Protein AF-A0A4R4QMP7-F1 (afdb_monomer)

Mean predicted aligned error: 6.44 Å

Secondary structure (DSSP, 8-state):
---TTSBP-SGGG--GGG--STT----S-THHHHHHHHHHHTT-SB---SS-SSSSS-TTSSTTSTTHHHHHHHHTT-EEEGGG----TTPEEEES-TT-SS-EEEEEEEEEE-TTS-EEEEEEEETTSSSB-EEEEEEEGGG-EETTEEEEEEE--B--

Structure (mmCIF, N/CA/C/O backbone):
data_AF-A0A4R4QMP7-F1
#
_entry.id   AF-A0A4R4QMP7-F1
#
loop_
_atom_site.group_PDB
_atom_site.id
_atom_site.type_symbol
_atom_site.label_atom_id
_atom_site.label_alt_id
_atom_site.label_comp_id
_atom_site.label_asym_id
_atom_site.label_entity_id
_atom_site.label_seq_id
_atom_site.pdbx_PDB_ins_code
_atom_site.Cartn_x
_atom_site.Cartn_y
_atom_site.Cartn_z
_atom_site.occupancy
_atom_site.B_iso_or_equiv
_atom_site.auth_seq_id
_atom_site.auth_comp_id
_atom_site.auth_asym_id
_atom_site.auth_atom_id
_atom_site.pdbx_PDB_model_num
ATOM 1 N N . MET A 1 1 ? 2.162 -23.577 0.895 1.00 32.69 1 MET A N 1
ATOM 2 C CA . MET A 1 1 ? 2.317 -22.615 2.014 1.00 32.69 1 MET A CA 1
ATOM 3 C C . MET A 1 1 ? 3.780 -22.173 2.084 1.00 32.69 1 MET A C 1
ATOM 5 O O . MET A 1 1 ? 4.631 -23.046 2.003 1.00 32.69 1 MET A O 1
ATOM 9 N N . GLY A 1 2 ? 4.091 -20.867 2.191 1.00 44.50 2 GLY A N 1
ATOM 10 C CA . GLY A 1 2 ? 5.441 -20.413 2.597 1.00 44.50 2 GLY A CA 1
ATOM 11 C C . GLY A 1 2 ? 6.169 -19.319 1.789 1.00 44.50 2 GLY A C 1
ATOM 12 O O . GLY A 1 2 ? 7.395 -19.363 1.757 1.00 44.50 2 GLY A O 1
ATOM 13 N N . GLN A 1 3 ? 5.482 -18.361 1.146 1.00 56.53 3 GLN A N 1
ATOM 14 C CA . GLN A 1 3 ? 6.145 -17.204 0.493 1.00 56.53 3 GLN A CA 1
ATOM 15 C C . GLN A 1 3 ? 6.438 -16.029 1.449 1.00 56.53 3 GLN A C 1
ATOM 17 O O . GLN A 1 3 ? 7.362 -15.258 1.219 1.00 56.53 3 GLN A O 1
ATOM 22 N N . VAL A 1 4 ? 5.692 -15.892 2.549 1.00 58.66 4 VAL A N 1
ATOM 23 C CA . VAL A 1 4 ? 5.915 -14.814 3.526 1.00 58.66 4 VAL A CA 1
ATOM 24 C C . VAL A 1 4 ? 7.123 -15.148 4.403 1.00 58.66 4 VAL A C 1
ATOM 26 O O . VAL A 1 4 ? 7.196 -16.236 4.968 1.00 58.66 4 VAL A O 1
ATOM 29 N N . GLY A 1 5 ? 8.051 -14.202 4.546 1.00 55.94 5 GLY A N 1
ATOM 30 C CA . GLY A 1 5 ? 9.197 -14.303 5.453 1.00 55.94 5 GLY A CA 1
ATOM 31 C C . GLY A 1 5 ? 10.476 -14.887 4.846 1.00 55.94 5 GLY A C 1
ATOM 32 O O . GLY A 1 5 ? 11.536 -14.718 5.449 1.00 55.94 5 GLY A O 1
ATOM 33 N N . LYS A 1 6 ? 10.418 -15.506 3.659 1.00 69.19 6 LYS A N 1
ATOM 34 C CA . LYS A 1 6 ? 11.612 -15.963 2.930 1.00 69.19 6 LYS A CA 1
ATOM 35 C C . LYS A 1 6 ? 12.214 -14.812 2.128 1.00 69.19 6 LYS A C 1
ATOM 37 O O . LYS A 1 6 ? 11.481 -14.013 1.553 1.00 69.19 6 LYS A O 1
ATOM 42 N N . ARG A 1 7 ? 13.546 -14.728 2.100 1.00 62.72 7 ARG A N 1
ATOM 43 C CA . ARG A 1 7 ? 14.257 -13.775 1.240 1.00 62.72 7 ARG A CA 1
ATOM 44 C C . ARG A 1 7 ? 13.966 -14.108 -0.220 1.00 62.72 7 ARG A C 1
ATOM 46 O O . ARG A 1 7 ? 14.038 -15.273 -0.609 1.00 62.72 7 ARG A O 1
ATOM 53 N N . GLU A 1 8 ? 13.638 -13.092 -1.004 1.00 68.25 8 GLU A N 1
ATOM 54 C CA . GLU A 1 8 ? 13.390 -13.266 -2.430 1.00 68.25 8 GLU A CA 1
ATOM 55 C C . GLU A 1 8 ? 14.724 -13.349 -3.190 1.00 68.25 8 GLU A C 1
ATOM 57 O O . GLU A 1 8 ? 15.697 -12.674 -2.850 1.00 68.25 8 GLU A O 1
ATOM 62 N N . THR A 1 9 ? 14.786 -14.208 -4.210 1.00 57.16 9 THR A N 1
ATOM 63 C CA . THR A 1 9 ? 16.002 -14.473 -5.000 1.00 57.16 9 THR A CA 1
ATOM 64 C C . THR A 1 9 ? 15.846 -13.941 -6.433 1.00 57.16 9 THR A C 1
ATOM 66 O O . THR A 1 9 ? 14.762 -14.010 -7.012 1.00 57.16 9 THR A O 1
ATOM 69 N N . GLY A 1 10 ? 16.913 -13.363 -7.003 1.00 56.72 10 GLY A N 1
ATOM 70 C CA . GLY A 1 10 ? 16.917 -12.726 -8.332 1.00 56.72 10 GLY A CA 1
ATOM 71 C C . GLY A 1 10 ? 17.869 -11.524 -8.418 1.00 56.72 10 GLY A C 1
ATOM 72 O O . GLY A 1 10 ? 18.475 -11.141 -7.417 1.00 56.72 10 GLY A O 1
ATOM 73 N N . VAL A 1 11 ? 17.994 -10.900 -9.598 1.00 53.75 11 VAL A N 1
ATOM 74 C CA . VAL A 1 11 ? 18.762 -9.645 -9.757 1.00 53.75 11 VAL A CA 1
ATOM 75 C C . VAL A 1 11 ? 18.144 -8.573 -8.850 1.00 53.75 11 VAL A C 1
ATOM 77 O O . VAL A 1 11 ? 16.950 -8.295 -8.954 1.00 53.75 11 VAL A O 1
ATOM 80 N N . ASN A 1 12 ? 18.943 -7.998 -7.944 1.00 56.00 12 ASN A N 1
ATOM 81 C CA . ASN A 1 12 ? 18.513 -7.074 -6.879 1.00 56.00 12 ASN A CA 1
ATOM 82 C C . ASN A 1 12 ? 17.441 -7.639 -5.918 1.00 56.00 12 ASN A C 1
ATOM 84 O O . ASN A 1 12 ? 16.573 -6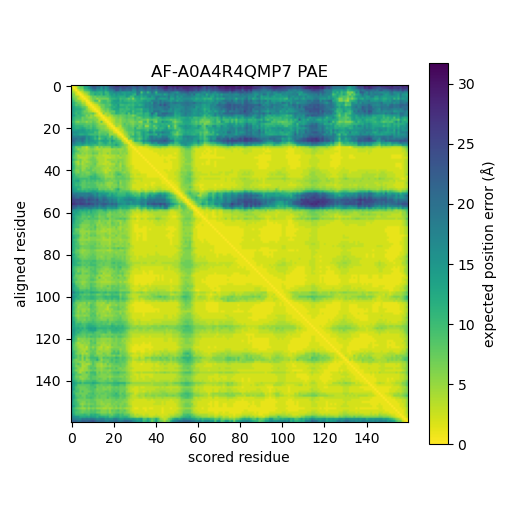.896 -5.467 1.00 56.00 12 ASN A O 1
ATOM 88 N N . ASN A 1 13 ? 17.480 -8.945 -5.612 1.00 58.72 13 ASN A N 1
ATOM 89 C CA . ASN A 1 13 ? 16.502 -9.639 -4.751 1.00 58.72 13 ASN A CA 1
ATOM 90 C C . ASN A 1 13 ? 15.041 -9.507 -5.241 1.00 58.72 13 ASN A C 1
ATOM 92 O O . ASN A 1 13 ? 14.102 -9.537 -4.446 1.00 58.72 13 ASN A O 1
ATOM 96 N N . TYR A 1 14 ? 14.838 -9.324 -6.549 1.00 62.56 14 TYR A N 1
ATOM 97 C CA . TYR A 1 14 ? 13.516 -9.156 -7.140 1.00 62.56 14 TYR A CA 1
ATOM 98 C C . TYR A 1 14 ? 12.983 -10.480 -7.711 1.00 62.56 14 TYR A C 1
ATOM 100 O O . TYR A 1 14 ? 13.570 -11.009 -8.661 1.00 62.56 14 TYR A O 1
ATOM 108 N N . PRO A 1 15 ? 11.869 -11.024 -7.191 1.00 65.88 15 PRO A N 1
ATOM 109 C CA . PRO A 1 15 ? 11.379 -12.322 -7.635 1.00 65.88 15 PRO A CA 1
ATOM 110 C C . PRO A 1 15 ? 10.599 -12.215 -8.950 1.00 65.88 15 PRO A C 1
ATOM 112 O O . PRO A 1 15 ? 9.702 -11.381 -9.115 1.00 65.88 15 PRO A O 1
ATOM 115 N N . LYS A 1 16 ? 10.903 -13.127 -9.884 1.00 67.25 16 LYS A N 1
ATOM 116 C CA . LYS A 1 16 ? 10.255 -13.210 -11.208 1.00 67.25 16 LYS A CA 1
ATOM 117 C C . LYS A 1 16 ? 8.730 -13.340 -11.123 1.00 67.25 16 LYS A C 1
ATOM 119 O O . LYS A 1 16 ? 8.035 -12.843 -11.998 1.00 67.25 16 LYS A O 1
ATOM 124 N N . THR A 1 17 ? 8.198 -13.938 -10.058 1.00 69.94 17 THR A N 1
ATOM 125 C CA . THR A 1 17 ? 6.752 -14.128 -9.845 1.00 69.94 17 THR A CA 1
ATOM 126 C C . THR A 1 17 ? 5.961 -12.815 -9.848 1.00 69.94 17 THR A C 1
ATOM 128 O O . THR A 1 17 ? 4.809 -12.798 -10.273 1.00 69.94 17 THR A O 1
ATOM 131 N N . TYR A 1 18 ? 6.565 -11.699 -9.419 1.00 67.06 18 TYR A N 1
ATOM 132 C CA . TYR A 1 18 ? 5.899 -1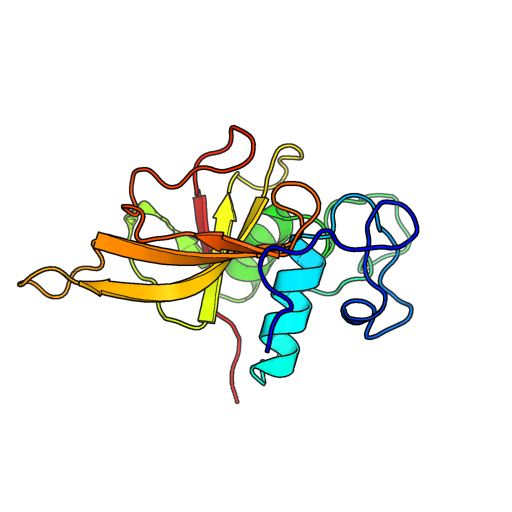0.390 -9.444 1.00 67.06 18 TYR A CA 1
ATOM 133 C C . TYR A 1 18 ? 6.076 -9.656 -10.790 1.00 67.06 18 TYR A C 1
ATOM 135 O O . TYR A 1 18 ? 5.440 -8.623 -10.997 1.00 67.06 18 TYR A O 1
ATOM 143 N N . GLN A 1 19 ? 6.884 -10.185 -11.723 1.00 67.75 19 GLN A N 1
ATOM 144 C CA . GLN A 1 19 ? 7.059 -9.694 -13.102 1.00 67.75 19 GLN A CA 1
ATOM 145 C C . GLN A 1 19 ? 6.026 -10.297 -14.057 1.00 67.75 19 GLN A C 1
ATOM 147 O O . GLN A 1 19 ? 6.361 -10.914 -15.066 1.00 67.75 19 GLN A O 1
ATOM 152 N N . TYR A 1 20 ? 4.742 -10.115 -13.772 1.00 66.06 20 TYR A N 1
ATOM 153 C CA . TYR A 1 20 ? 3.691 -10.686 -14.619 1.00 66.06 20 TYR A CA 1
ATOM 154 C C . TYR A 1 20 ? 3.605 -10.024 -16.018 1.00 66.06 20 TYR A C 1
ATOM 156 O O . TYR A 1 20 ? 2.812 -10.453 -16.851 1.00 66.06 20 TYR A O 1
ATOM 164 N N . ASN A 1 21 ? 4.404 -8.979 -16.302 1.00 64.25 21 ASN A N 1
ATOM 165 C CA . ASN A 1 21 ? 4.591 -8.426 -17.646 1.00 64.25 21 ASN A CA 1
ATOM 166 C C . ASN A 1 21 ? 5.990 -7.798 -17.852 1.00 64.25 21 ASN A C 1
ATOM 168 O O . ASN A 1 21 ? 6.695 -7.462 -16.900 1.00 64.25 21 ASN A O 1
ATOM 172 N N . ARG A 1 22 ? 6.358 -7.569 -19.123 1.00 63.09 22 ARG A N 1
ATOM 173 C CA . ARG A 1 22 ? 7.659 -7.003 -19.547 1.00 63.09 22 ARG A CA 1
ATOM 174 C C . ARG A 1 22 ? 7.839 -5.504 -19.260 1.00 63.09 22 ARG A C 1
ATOM 176 O O . ARG A 1 22 ? 8.882 -4.948 -19.581 1.00 63.09 22 ARG A O 1
ATOM 183 N N . THR A 1 23 ? 6.833 -4.823 -18.711 1.00 63.16 23 THR A N 1
ATOM 184 C CA . THR A 1 23 ? 6.887 -3.369 -18.459 1.00 63.16 23 THR A CA 1
ATOM 185 C C . THR A 1 23 ? 7.460 -3.008 -17.092 1.00 63.16 23 THR A C 1
ATOM 187 O O . THR A 1 23 ? 7.624 -1.832 -16.783 1.00 63.16 23 THR A O 1
ATOM 190 N N . ILE A 1 24 ? 7.783 -4.018 -16.287 1.00 61.25 24 ILE A N 1
ATOM 191 C CA . ILE A 1 24 ? 8.358 -3.868 -14.960 1.00 61.25 24 ILE A CA 1
ATOM 192 C C . ILE A 1 24 ? 9.885 -3.798 -15.080 1.00 61.25 24 ILE A C 1
ATOM 194 O O . ILE A 1 24 ? 10.547 -4.814 -15.266 1.00 61.25 24 ILE A O 1
ATOM 198 N N . VAL A 1 25 ? 10.440 -2.586 -14.984 1.00 56.97 25 VAL A N 1
ATOM 199 C CA . VAL A 1 25 ? 11.850 -2.299 -15.331 1.00 56.97 25 VAL A CA 1
ATOM 200 C C . VAL A 1 25 ? 12.753 -1.960 -14.137 1.00 56.97 25 VAL A C 1
ATOM 202 O O . VAL A 1 25 ? 13.962 -1.823 -14.308 1.00 56.97 25 VAL A O 1
ATOM 205 N N . ARG A 1 26 ? 12.205 -1.824 -12.918 1.00 59.66 26 ARG A N 1
ATOM 206 C CA . ARG A 1 26 ? 12.970 -1.459 -11.706 1.00 59.66 26 ARG A CA 1
ATOM 207 C C . ARG A 1 26 ? 12.978 -2.570 -10.644 1.00 59.66 26 ARG A C 1
ATOM 209 O O . ARG A 1 26 ? 12.063 -2.623 -9.825 1.00 59.66 26 ARG A O 1
ATOM 216 N N . PRO A 1 27 ? 14.021 -3.420 -10.605 1.00 55.00 27 PRO A N 1
ATOM 217 C CA . PRO A 1 27 ? 14.104 -4.525 -9.647 1.00 55.00 27 PRO A CA 1
ATOM 218 C C . PRO A 1 27 ? 14.482 -4.104 -8.209 1.00 55.00 27 PRO A C 1
ATOM 220 O O . PRO A 1 27 ? 14.082 -4.773 -7.267 1.00 55.00 27 PRO A O 1
ATOM 223 N N . ALA A 1 28 ? 15.191 -2.987 -7.997 1.00 54.94 28 ALA A N 1
ATOM 224 C CA . ALA A 1 28 ? 15.737 -2.642 -6.671 1.00 54.94 28 ALA A CA 1
ATOM 225 C C . ALA A 1 28 ? 14.691 -2.181 -5.625 1.00 54.94 28 ALA A C 1
ATOM 227 O O . ALA A 1 28 ? 14.931 -2.269 -4.422 1.00 54.94 28 ALA A O 1
ATOM 228 N N . GLU A 1 29 ? 13.507 -1.721 -6.049 1.00 70.25 29 GLU A N 1
ATOM 229 C CA . GLU A 1 29 ? 12.462 -1.206 -5.152 1.00 70.25 29 GLU A CA 1
ATOM 230 C C . GLU A 1 29 ? 11.081 -1.772 -5.495 1.00 70.25 29 GLU A C 1
ATOM 232 O O . GLU A 1 29 ? 10.189 -1.091 -5.995 1.00 70.25 29 GLU A O 1
ATOM 237 N N . TRP A 1 30 ? 10.888 -3.060 -5.217 1.00 82.38 30 TRP A N 1
ATOM 238 C CA . TRP A 1 30 ? 9.722 -3.809 -5.691 1.00 82.38 30 TRP A CA 1
ATOM 239 C C . TRP A 1 30 ? 8.476 -3.748 -4.788 1.00 82.38 30 TRP A C 1
ATOM 241 O O . TRP A 1 30 ? 7.501 -4.452 -5.045 1.00 82.38 30 TRP A O 1
ATOM 251 N N . CYS A 1 31 ? 8.445 -2.878 -3.771 1.00 90.81 31 CYS A N 1
ATOM 252 C CA . CYS A 1 31 ? 7.275 -2.721 -2.894 1.00 90.81 31 CYS A CA 1
ATOM 253 C C . CYS A 1 31 ? 5.999 -2.345 -3.671 1.00 90.81 31 CYS A C 1
ATOM 255 O O . CYS A 1 31 ? 4.972 -3.005 -3.523 1.00 90.81 31 CYS A O 1
ATOM 257 N N . GLY A 1 32 ? 6.076 -1.372 -4.587 1.00 90.62 32 GLY A N 1
ATOM 258 C CA . GLY A 1 32 ? 4.955 -0.997 -5.457 1.00 90.62 32 GLY A CA 1
ATOM 259 C C . GLY A 1 32 ? 4.570 -2.084 -6.464 1.00 90.62 32 GLY A C 1
ATOM 260 O O . GLY A 1 32 ? 3.388 -2.268 -6.754 1.00 90.62 32 GLY A O 1
ATOM 261 N N . VAL A 1 33 ? 5.544 -2.871 -6.938 1.00 88.81 33 VAL A N 1
ATOM 262 C CA . VAL A 1 33 ? 5.289 -4.032 -7.810 1.00 88.81 33 VAL A CA 1
ATOM 263 C C . VAL A 1 33 ? 4.463 -5.078 -7.080 1.00 88.81 33 VAL A C 1
ATOM 265 O O . VAL A 1 33 ? 3.444 -5.521 -7.603 1.00 88.81 33 VAL A O 1
ATOM 268 N N . PHE A 1 34 ? 4.879 -5.449 -5.870 1.00 91.44 34 PHE A N 1
ATOM 269 C CA . PHE A 1 34 ? 4.180 -6.443 -5.066 1.00 91.44 34 PHE A CA 1
ATOM 270 C C . PHE A 1 34 ? 2.723 -6.041 -4.822 1.00 91.44 34 PHE A C 1
ATOM 272 O O . PHE A 1 34 ? 1.822 -6.841 -5.052 1.00 91.44 34 PHE A O 1
ATOM 279 N N . VAL A 1 35 ? 2.472 -4.788 -4.431 1.00 94.25 35 VAL A N 1
ATOM 280 C CA . VAL A 1 35 ? 1.108 -4.281 -4.190 1.00 94.25 35 VAL A CA 1
ATOM 281 C C . VAL A 1 35 ? 0.271 -4.327 -5.471 1.00 94.25 35 VAL A C 1
ATOM 283 O O . VAL A 1 35 ? -0.889 -4.731 -5.453 1.00 94.25 35 VAL A O 1
ATOM 286 N N . ASN A 1 36 ? 0.858 -3.970 -6.611 1.00 92.62 36 ASN A N 1
ATOM 287 C CA . ASN A 1 36 ? 0.178 -4.021 -7.901 1.00 92.62 36 ASN A CA 1
ATOM 288 C C . ASN A 1 36 ? -0.152 -5.446 -8.358 1.00 92.62 36 ASN A C 1
ATOM 290 O O . ASN A 1 36 ? -1.220 -5.663 -8.933 1.00 92.62 36 ASN A O 1
ATOM 294 N N . TRP A 1 37 ? 0.754 -6.395 -8.110 1.00 90.12 37 TRP A N 1
ATOM 295 C CA . TRP A 1 37 ? 0.527 -7.822 -8.321 1.00 90.12 37 TRP A CA 1
ATOM 296 C C . TRP A 1 37 ? -0.558 -8.348 -7.374 1.00 90.12 37 TRP A C 1
ATOM 298 O O . TRP A 1 37 ? -1.480 -9.020 -7.819 1.00 90.12 37 TRP A O 1
ATOM 308 N N . ALA A 1 38 ? -0.538 -7.970 -6.096 1.00 93.19 38 ALA A N 1
ATOM 309 C CA . ALA A 1 38 ? -1.570 -8.363 -5.141 1.00 93.19 38 ALA A CA 1
ATOM 310 C C . ALA A 1 38 ? -2.956 -7.842 -5.556 1.00 93.19 38 ALA A C 1
ATOM 312 O O . ALA A 1 38 ? -3.937 -8.578 -5.494 1.00 93.19 38 ALA A O 1
ATOM 313 N N . TRP A 1 39 ? -3.040 -6.603 -6.050 1.00 93.88 39 TRP A N 1
ATOM 314 C CA . TRP A 1 39 ? -4.271 -6.059 -6.630 1.00 93.88 39 TRP A CA 1
ATOM 315 C C . TRP A 1 39 ? -4.707 -6.795 -7.898 1.00 93.88 39 TRP A C 1
ATOM 317 O O . TRP A 1 39 ? -5.901 -7.002 -8.079 1.00 93.88 39 TRP A O 1
ATOM 327 N N . TYR A 1 40 ? -3.773 -7.210 -8.761 1.00 90.88 40 TYR A N 1
ATOM 328 C CA . TYR A 1 40 ? -4.094 -8.032 -9.934 1.00 90.88 40 TYR A CA 1
ATOM 329 C C . TYR A 1 40 ? -4.749 -9.348 -9.530 1.00 90.88 40 TYR A C 1
ATOM 331 O O . TYR A 1 40 ? -5.841 -9.662 -9.988 1.00 90.88 40 TYR A O 1
ATOM 339 N N . MET A 1 41 ? -4.086 -10.084 -8.636 1.00 89.88 41 MET A N 1
ATOM 340 C CA . MET A 1 41 ? -4.556 -11.379 -8.155 1.00 89.88 41 MET A CA 1
ATOM 341 C C . MET A 1 41 ? -5.871 -11.251 -7.383 1.00 89.88 41 MET A C 1
ATOM 343 O O . MET A 1 41 ? -6.695 -12.155 -7.415 1.00 89.88 41 MET A O 1
ATOM 347 N N . GLY A 1 42 ? -6.085 -10.113 -6.718 1.00 89.94 42 GLY A N 1
ATOM 348 C CA . GLY A 1 42 ? -7.344 -9.763 -6.064 1.00 89.94 42 GLY A CA 1
ATOM 349 C C . GLY A 1 42 ? -8.456 -9.289 -7.008 1.00 89.94 42 GLY A C 1
ATOM 350 O O . GLY A 1 42 ? -9.509 -8.900 -6.514 1.00 89.94 42 GLY A O 1
ATOM 351 N N . GLY A 1 43 ? -8.243 -9.284 -8.329 1.00 92.44 43 GLY A N 1
ATOM 352 C CA . GLY A 1 43 ? -9.270 -8.948 -9.321 1.00 92.44 43 GLY A CA 1
ATOM 353 C C . GLY A 1 43 ? -9.482 -7.451 -9.574 1.00 92.44 43 GLY A C 1
ATOM 354 O O . GLY A 1 43 ? -10.504 -7.070 -10.140 1.00 92.44 43 GLY A O 1
ATOM 355 N N . ALA A 1 44 ? -8.552 -6.576 -9.175 1.00 92.56 44 ALA A N 1
ATOM 356 C CA . ALA A 1 44 ? -8.686 -5.145 -9.437 1.00 92.56 44 ALA A CA 1
ATOM 357 C C . ALA A 1 44 ? -8.616 -4.841 -10.947 1.00 92.56 44 ALA A C 1
ATOM 359 O O . ALA A 1 44 ? -7.617 -5.133 -11.614 1.00 92.56 44 ALA A O 1
ATOM 360 N N . THR A 1 45 ? -9.646 -4.175 -11.469 1.00 91.19 45 THR A N 1
ATOM 361 C CA . THR A 1 45 ? -9.796 -3.831 -12.892 1.00 91.19 45 THR A CA 1
ATOM 362 C C . THR A 1 45 ? -8.927 -2.653 -13.312 1.00 91.19 45 THR A C 1
ATOM 364 O O . THR A 1 45 ? -8.525 -2.552 -14.469 1.00 91.19 45 THR A O 1
ATOM 367 N N . ARG A 1 46 ? -8.594 -1.754 -12.376 1.00 90.94 46 ARG A N 1
ATOM 368 C CA . ARG A 1 46 ? -7.697 -0.616 -12.619 1.00 90.94 46 ARG A CA 1
ATOM 369 C C . ARG A 1 46 ? -6.647 -0.513 -11.529 1.00 90.94 46 ARG A C 1
ATOM 371 O O . ARG A 1 46 ? -6.941 -0.647 -10.343 1.00 90.94 46 ARG A O 1
ATOM 378 N N . ARG A 1 47 ? -5.409 -0.258 -11.952 1.00 91.06 47 ARG A N 1
ATOM 379 C CA . ARG A 1 47 ? -4.213 -0.203 -11.102 1.00 91.06 47 ARG A CA 1
ATOM 380 C C . ARG A 1 47 ? -3.229 0.831 -11.673 1.00 91.06 47 ARG A C 1
ATOM 382 O O . ARG A 1 47 ? -3.327 1.144 -12.863 1.00 91.06 47 ARG A O 1
ATOM 389 N N . PRO A 1 48 ? -2.283 1.367 -10.881 1.00 89.69 48 PRO A N 1
ATOM 390 C CA . PRO A 1 48 ? -1.207 2.200 -11.415 1.00 89.69 48 PRO A CA 1
ATOM 391 C C . PRO A 1 48 ? -0.422 1.469 -12.511 1.00 89.69 48 PRO A C 1
ATOM 393 O O . PRO A 1 48 ? -0.080 0.293 -12.351 1.00 89.69 48 PRO A O 1
ATOM 396 N N . ALA A 1 49 ? -0.134 2.156 -13.617 1.00 86.25 49 ALA A N 1
ATOM 397 C CA . ALA A 1 49 ? 0.676 1.602 -14.697 1.00 86.25 49 ALA A CA 1
ATOM 398 C C . ALA A 1 49 ? 2.118 1.388 -14.221 1.00 86.25 49 ALA A C 1
ATOM 400 O O . ALA A 1 49 ? 2.685 2.253 -13.558 1.00 86.25 49 ALA A O 1
ATOM 401 N N . MET A 1 50 ? 2.718 0.245 -14.560 1.00 82.50 50 MET A N 1
ATOM 402 C CA . MET A 1 50 ? 4.124 -0.036 -14.232 1.00 82.50 50 MET A CA 1
ATOM 403 C C . MET A 1 50 ? 5.100 0.694 -15.154 1.00 82.50 50 MET A C 1
ATOM 405 O O . MET A 1 50 ? 6.191 1.062 -14.739 1.00 82.50 50 MET A O 1
ATOM 409 N N . LYS A 1 51 ? 4.671 0.991 -16.380 1.00 75.81 51 LYS A N 1
ATOM 410 C CA . LYS A 1 51 ? 5.423 1.812 -17.324 1.00 75.81 51 LYS A CA 1
ATOM 411 C C . LYS A 1 51 ? 5.137 3.294 -17.103 1.00 75.81 51 LYS A C 1
ATOM 413 O O . LYS A 1 51 ? 4.001 3.668 -16.817 1.00 75.81 51 LYS A O 1
ATOM 418 N N . HIS A 1 52 ? 6.141 4.132 -17.344 1.00 66.62 52 HIS A N 1
ATOM 419 C CA . HIS A 1 52 ? 5.927 5.570 -17.478 1.00 66.62 52 HIS A CA 1
ATOM 420 C C . HIS A 1 52 ? 4.935 5.874 -18.619 1.00 66.62 52 HIS A C 1
ATOM 422 O O . HIS A 1 52 ? 5.059 5.265 -19.689 1.00 66.62 52 HIS A O 1
ATOM 428 N N . PRO A 1 53 ? 3.988 6.813 -18.442 1.00 57.34 53 PRO A N 1
ATOM 429 C CA . PRO A 1 53 ? 2.982 7.121 -19.458 1.00 57.34 53 PRO A CA 1
ATOM 430 C C . PRO A 1 53 ? 3.528 7.827 -20.715 1.00 57.34 53 PRO A C 1
ATOM 432 O O . PRO A 1 53 ? 2.872 7.777 -21.750 1.00 57.34 53 PRO A O 1
ATOM 435 N N . THR A 1 54 ? 4.713 8.449 -20.682 1.00 55.38 54 THR A N 1
ATOM 436 C CA . THR A 1 54 ? 5.272 9.203 -21.829 1.00 55.38 54 THR A CA 1
ATOM 437 C C . THR A 1 54 ? 6.752 8.898 -22.105 1.00 55.38 54 THR A C 1
ATOM 439 O O . THR A 1 54 ? 7.489 8.472 -21.215 1.00 55.38 54 THR A O 1
ATOM 442 N N . LYS A 1 55 ? 7.224 9.125 -23.344 1.00 49.12 55 LYS A N 1
ATOM 443 C CA . LYS A 1 55 ? 8.667 9.238 -23.645 1.00 49.12 55 LYS A CA 1
ATOM 444 C C . LYS A 1 55 ? 9.188 10.487 -22.918 1.00 49.12 55 LYS A C 1
ATOM 446 O O . LYS A 1 55 ? 8.948 11.600 -23.363 1.00 49.12 55 LYS A O 1
ATOM 451 N N . GLY A 1 56 ? 9.834 10.303 -21.771 1.00 53.16 56 GLY A N 1
ATOM 452 C CA . GLY A 1 56 ? 10.345 11.388 -20.935 1.00 53.16 56 GLY A CA 1
ATOM 453 C C . GLY A 1 56 ? 10.879 10.868 -19.600 1.00 53.16 56 GLY A C 1
ATOM 454 O O . GLY A 1 56 ? 10.460 9.817 -19.122 1.00 53.16 56 GLY A O 1
ATOM 455 N N . TRP A 1 57 ? 11.827 11.597 -19.011 1.00 49.22 57 TRP A N 1
ATOM 456 C CA . TRP A 1 57 ? 12.664 11.161 -17.884 1.00 49.22 57 TRP A CA 1
ATOM 457 C C . TRP A 1 57 ? 12.010 11.240 -16.492 1.00 49.22 57 TRP A C 1
ATOM 459 O O . TRP A 1 57 ? 12.707 11.056 -15.494 1.00 49.22 57 TRP A O 1
ATOM 469 N N . ASN A 1 58 ? 10.702 11.497 -16.360 1.00 58.09 58 ASN A N 1
ATOM 470 C CA . ASN A 1 58 ? 10.097 11.586 -15.026 1.00 58.09 58 ASN A CA 1
ATOM 471 C C . ASN A 1 58 ? 9.876 10.192 -14.410 1.00 58.09 58 ASN A C 1
ATOM 473 O O . ASN A 1 58 ? 8.784 9.639 -14.383 1.00 58.09 58 ASN A O 1
ATOM 477 N N . THR A 1 59 ? 10.945 9.601 -13.883 1.00 68.88 59 THR A N 1
ATOM 478 C CA . THR A 1 59 ? 10.972 8.216 -13.382 1.00 68.88 59 THR A CA 1
ATOM 479 C C . THR A 1 59 ? 10.037 7.924 -12.194 1.00 68.88 59 THR A C 1
ATOM 481 O O . THR A 1 59 ? 9.977 6.778 -11.747 1.00 68.88 59 THR A O 1
ATOM 484 N N . THR A 1 60 ? 9.311 8.925 -11.680 1.00 80.19 60 THR A N 1
ATOM 485 C CA . THR A 1 60 ? 8.450 8.808 -10.492 1.00 80.19 60 THR A CA 1
ATOM 486 C C . THR A 1 60 ? 6.982 8.504 -10.804 1.00 80.19 60 THR A C 1
ATOM 488 O O . THR A 1 60 ? 6.295 7.966 -9.941 1.00 80.19 60 THR A O 1
ATOM 491 N N . ASP A 1 61 ? 6.494 8.751 -12.027 1.00 86.38 61 ASP A N 1
ATOM 492 C CA . ASP A 1 61 ? 5.092 8.514 -12.419 1.00 86.38 61 ASP A CA 1
ATOM 493 C C . ASP A 1 61 ? 4.830 7.056 -12.841 1.00 86.38 61 ASP A C 1
ATOM 495 O O . ASP A 1 61 ? 4.425 6.761 -13.968 1.00 86.38 61 ASP A O 1
ATOM 499 N N . GLN A 1 62 ? 5.136 6.115 -11.947 1.00 85.81 62 GLN A N 1
ATOM 500 C CA . GLN A 1 62 ? 5.064 4.677 -12.213 1.00 85.81 62 GLN A CA 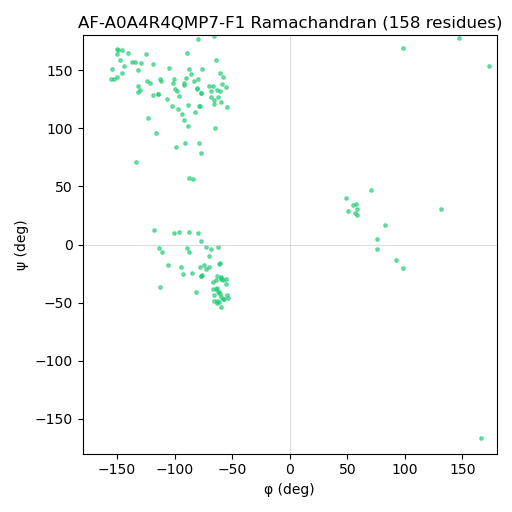1
ATOM 501 C C . GLN A 1 62 ? 4.634 3.908 -10.966 1.00 85.81 62 GLN A C 1
ATOM 503 O O . GLN A 1 62 ? 5.015 4.249 -9.850 1.00 85.81 62 GLN A O 1
ATOM 508 N N . GLY A 1 63 ? 3.904 2.807 -11.146 1.00 86.56 63 GLY A N 1
ATOM 509 C CA . GLY A 1 63 ? 3.433 1.929 -10.070 1.00 86.56 63 GLY A CA 1
ATOM 510 C C . GLY A 1 63 ? 4.547 1.299 -9.226 1.00 86.56 63 GLY A C 1
ATOM 511 O O . GLY A 1 63 ? 4.271 0.841 -8.118 1.00 86.56 63 GLY A O 1
ATOM 512 N N . HIS A 1 64 ? 5.794 1.318 -9.709 1.00 84.94 64 HIS A N 1
ATOM 513 C CA . HIS A 1 64 ? 6.995 0.992 -8.933 1.00 84.94 64 HIS A CA 1
ATOM 514 C C . HIS A 1 64 ? 7.228 1.969 -7.776 1.00 84.94 64 HIS A C 1
ATOM 516 O O . HIS A 1 64 ? 7.664 1.567 -6.700 1.00 84.94 64 HIS A O 1
ATOM 522 N N . TYR A 1 65 ? 6.940 3.250 -7.999 1.00 88.50 65 TYR A N 1
ATOM 523 C CA . TYR A 1 65 ? 7.231 4.324 -7.068 1.00 88.50 65 TYR A CA 1
ATOM 524 C C . TYR A 1 65 ? 6.138 4.400 -6.001 1.00 88.50 65 TYR A C 1
ATOM 526 O O . TYR A 1 65 ? 4.983 4.706 -6.294 1.00 88.50 65 TYR A O 1
ATOM 534 N N . ALA A 1 66 ? 6.490 4.116 -4.747 1.00 92.00 66 ALA A N 1
ATOM 535 C CA . ALA A 1 66 ? 5.516 3.958 -3.669 1.00 92.00 66 ALA A CA 1
ATOM 536 C C . ALA A 1 66 ? 4.567 5.161 -3.527 1.00 92.00 66 ALA A C 1
ATOM 538 O O . ALA A 1 66 ? 3.350 4.988 -3.469 1.00 92.00 66 ALA A O 1
ATOM 539 N N . THR A 1 67 ? 5.093 6.390 -3.542 1.00 94.00 67 THR A N 1
ATOM 540 C CA . THR A 1 67 ? 4.248 7.582 -3.378 1.00 94.00 67 THR A CA 1
ATOM 541 C C . THR A 1 67 ? 3.425 7.924 -4.617 1.00 94.00 67 THR A C 1
ATOM 543 O O . THR A 1 67 ? 2.407 8.598 -4.484 1.00 94.00 67 THR A O 1
ATOM 546 N N . TYR A 1 68 ? 3.748 7.403 -5.808 1.00 93.69 68 TYR A N 1
ATOM 547 C CA . TYR A 1 68 ? 2.915 7.610 -7.002 1.00 93.69 68 TYR A CA 1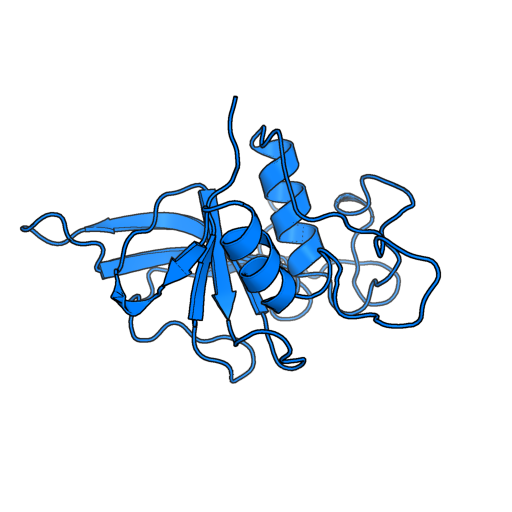
ATOM 548 C C . TYR A 1 68 ? 1.492 7.076 -6.817 1.00 93.69 68 TYR A C 1
ATOM 550 O O . TYR A 1 68 ? 0.537 7.637 -7.350 1.00 93.69 68 TYR A O 1
ATOM 558 N N . TRP A 1 69 ? 1.312 6.058 -5.978 1.00 95.62 69 TRP A N 1
ATOM 559 C CA . TRP A 1 69 ? -0.004 5.541 -5.612 1.00 95.62 69 TRP A CA 1
ATOM 560 C C . TRP A 1 69 ? -0.897 6.589 -4.937 1.00 95.62 69 TRP A C 1
ATOM 562 O O . TRP A 1 69 ? -2.114 6.554 -5.115 1.00 95.62 69 TRP A O 1
ATOM 572 N N . GLN A 1 70 ? -0.313 7.573 -4.240 1.00 97.44 70 GLN A N 1
ATOM 573 C CA . GLN A 1 70 ? -1.048 8.737 -3.744 1.00 97.44 70 GLN A CA 1
ATOM 574 C C . GLN A 1 70 ? -1.560 9.600 -4.905 1.00 97.44 70 GLN A C 1
ATOM 576 O O . GLN A 1 70 ? -2.740 9.955 -4.926 1.00 97.44 70 GLN A O 1
ATOM 581 N N . LYS A 1 71 ? -0.700 9.932 -5.879 1.00 95.38 71 LYS A N 1
ATOM 582 C CA . LYS A 1 71 ? -1.081 10.717 -7.068 1.00 95.38 71 LYS A CA 1
ATOM 583 C C . LYS A 1 71 ? -2.146 9.989 -7.890 1.00 95.38 71 LYS A C 1
ATOM 585 O O . LYS A 1 71 ? -3.188 10.573 -8.185 1.00 95.38 71 LYS A O 1
ATOM 590 N N . TRP A 1 72 ? -1.931 8.707 -8.188 1.00 95.12 72 TRP A N 1
ATOM 591 C CA . TRP A 1 72 ? -2.894 7.864 -8.899 1.00 95.12 72 TRP A CA 1
ATOM 592 C C . TRP A 1 72 ? -4.222 7.758 -8.143 1.00 95.12 72 TRP A C 1
ATOM 594 O O . TRP A 1 72 ? -5.284 7.938 -8.737 1.00 95.12 72 TRP A O 1
ATOM 604 N N . GLY A 1 73 ? -4.178 7.531 -6.828 1.00 96.88 73 GLY A N 1
ATOM 605 C CA . GLY A 1 73 ? -5.369 7.450 -5.988 1.00 96.88 73 GLY A CA 1
ATOM 606 C C . GLY A 1 73 ? -6.180 8.743 -6.002 1.00 96.88 73 GLY A C 1
ATOM 607 O O . GLY A 1 73 ? -7.403 8.693 -6.118 1.00 96.88 73 GLY A O 1
ATOM 608 N N . LYS A 1 74 ? -5.516 9.904 -5.937 1.00 96.88 74 LYS A N 1
ATOM 609 C CA . LYS A 1 74 ? -6.177 11.215 -6.036 1.00 96.88 74 LYS A CA 1
ATOM 610 C C . LYS A 1 74 ? -6.831 11.399 -7.406 1.00 96.88 74 LYS A C 1
ATOM 612 O O . LYS A 1 74 ? -8.018 11.704 -7.464 1.00 96.88 74 LYS A O 1
ATOM 617 N N . ALA A 1 75 ? -6.099 11.127 -8.488 1.00 94.94 75 ALA A N 1
ATOM 618 C CA . ALA A 1 75 ? -6.610 11.245 -9.857 1.00 94.94 75 ALA A CA 1
ATOM 619 C C . ALA A 1 75 ? -7.822 10.334 -10.132 1.00 94.94 75 ALA A C 1
ATOM 621 O O . ALA A 1 75 ? -8.693 10.679 -10.923 1.00 94.94 75 ALA A O 1
ATOM 622 N N . ASN A 1 76 ? -7.908 9.189 -9.450 1.00 94.94 76 ASN A N 1
ATOM 623 C CA . ASN A 1 76 ? -8.993 8.220 -9.615 1.00 94.94 76 ASN A CA 1
ATOM 624 C C . ASN A 1 76 ? -10.069 8.292 -8.519 1.00 94.94 76 ASN A C 1
ATOM 626 O O . ASN A 1 76 ? -10.916 7.403 -8.456 1.00 94.94 76 ASN A O 1
ATOM 630 N N . LYS A 1 77 ? -10.051 9.317 -7.652 1.00 96.38 77 LYS A N 1
ATOM 631 C CA . LYS A 1 77 ? -10.986 9.471 -6.516 1.00 96.38 77 LYS A CA 1
ATOM 632 C C . LYS A 1 77 ? -11.013 8.255 -5.568 1.00 96.38 77 LYS A C 1
ATOM 634 O O . LYS A 1 77 ? -12.046 7.906 -5.007 1.00 96.38 77 LYS A O 1
ATOM 639 N N . ARG A 1 78 ? -9.864 7.597 -5.386 1.00 96.94 78 ARG A N 1
ATOM 640 C CA . ARG A 1 78 ? -9.669 6.436 -4.494 1.00 96.94 78 ARG A CA 1
ATOM 641 C C . ARG A 1 78 ? -8.752 6.722 -3.306 1.00 96.94 78 ARG A C 1
ATOM 643 O O . ARG A 1 78 ? -8.533 5.839 -2.485 1.00 96.94 78 ARG A O 1
ATOM 650 N N . TRP A 1 79 ? -8.193 7.928 -3.219 1.00 97.94 79 TRP A N 1
ATOM 651 C CA . TRP A 1 79 ? -7.321 8.331 -2.118 1.00 97.94 79 TRP A CA 1
ATOM 652 C C . TRP A 1 79 ? -8.111 8.661 -0.849 1.00 97.94 79 TRP A C 1
ATOM 654 O O . TRP A 1 79 ? -9.029 9.479 -0.876 1.00 97.94 79 TRP A O 1
ATOM 664 N N . ARG A 1 80 ? -7.688 8.084 0.277 1.00 97.75 80 ARG A N 1
ATOM 665 C CA . ARG A 1 80 ? -8.246 8.312 1.612 1.00 97.75 80 ARG A CA 1
ATOM 666 C C . ARG A 1 80 ? -7.121 8.799 2.541 1.00 97.75 80 ARG A C 1
ATOM 668 O O . ARG A 1 80 ? -6.234 8.013 2.877 1.00 97.75 80 ARG A O 1
ATOM 675 N N . PRO A 1 81 ? -7.104 10.079 2.964 1.00 97.50 81 PRO A N 1
ATOM 676 C CA . PRO A 1 81 ? -6.073 10.591 3.869 1.00 97.50 81 PRO A CA 1
ATOM 677 C C . PRO A 1 81 ? -6.015 9.809 5.186 1.00 97.50 81 PRO A C 1
ATOM 679 O O . PRO A 1 81 ? -7.056 9.448 5.739 1.00 97.50 81 PRO A O 1
ATOM 682 N N . ILE A 1 82 ? -4.811 9.613 5.738 1.00 97.19 82 ILE A N 1
ATOM 683 C CA . ILE A 1 82 ? -4.604 8.829 6.972 1.00 97.19 82 ILE A CA 1
ATOM 684 C C . ILE A 1 82 ? -5.453 9.339 8.149 1.00 97.19 82 ILE A C 1
ATOM 686 O O . ILE A 1 82 ? -5.963 8.553 8.949 1.00 97.19 82 ILE A O 1
ATOM 690 N N . SER A 1 83 ? -5.672 10.657 8.216 1.00 95.62 83 SER A N 1
ATOM 691 C CA . SER A 1 83 ? -6.456 11.332 9.256 1.00 95.62 83 SER A CA 1
ATOM 692 C C . SER A 1 83 ? -7.925 10.912 9.279 1.00 95.62 83 SER A C 1
ATOM 694 O O . SER A 1 83 ? -8.546 10.939 10.339 1.00 95.62 83 SER A O 1
ATOM 696 N N . LYS A 1 84 ? -8.478 10.475 8.141 1.00 95.88 84 LYS A N 1
ATOM 697 C CA . LYS A 1 84 ? -9.870 10.021 8.043 1.00 95.88 84 LYS A CA 1
ATOM 698 C C . LYS A 1 84 ? -10.073 8.612 8.592 1.00 95.88 84 LYS A C 1
ATOM 700 O O . LYS A 1 84 ? -11.204 8.259 8.903 1.00 95.88 84 LYS A O 1
ATOM 705 N N . ARG A 1 85 ? -9.004 7.812 8.727 1.00 95.19 85 ARG A N 1
ATOM 706 C CA . ARG A 1 85 ? -9.051 6.411 9.202 1.00 95.19 85 ARG A CA 1
ATOM 707 C C . ARG A 1 85 ? -10.078 5.542 8.461 1.00 95.19 85 ARG A C 1
ATOM 709 O O . ARG A 1 85 ? -10.616 4.588 9.018 1.00 95.19 85 ARG A O 1
ATOM 716 N N . GLN A 1 86 ? -10.339 5.887 7.207 1.00 95.19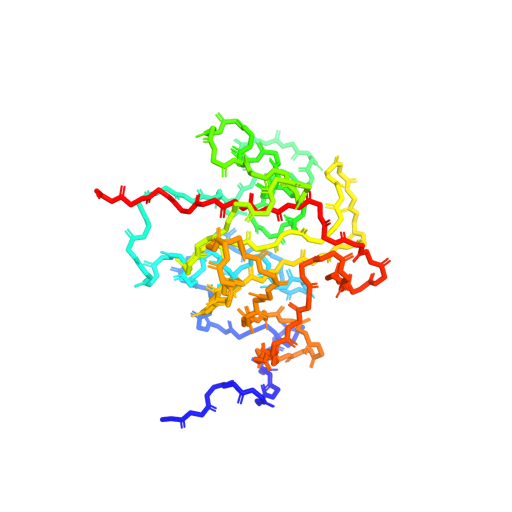 86 GLN A N 1
ATOM 717 C CA . GLN A 1 86 ? -11.178 5.123 6.299 1.00 95.19 86 GLN A CA 1
ATOM 718 C C . GLN A 1 86 ? -10.263 4.181 5.530 1.00 95.19 86 GLN A C 1
ATOM 720 O O . GLN A 1 86 ? -9.453 4.627 4.719 1.00 95.19 86 GLN A O 1
ATOM 725 N N . VAL A 1 87 ? -10.342 2.899 5.863 1.00 96.81 87 VAL A N 1
ATOM 726 C CA . VAL A 1 87 ? -9.526 1.849 5.264 1.00 96.81 87 VAL A CA 1
ATOM 727 C C . VAL A 1 87 ? -10.266 0.526 5.335 1.00 96.81 87 VAL A C 1
ATOM 729 O O . VAL A 1 87 ? -10.926 0.221 6.332 1.00 96.81 87 VAL A O 1
ATOM 732 N N . GLU A 1 88 ? -10.124 -0.259 4.280 1.00 96.56 88 GLU A N 1
ATOM 733 C CA . GLU A 1 88 ? -10.715 -1.581 4.137 1.00 96.56 88 GLU A CA 1
ATOM 734 C C . GLU A 1 88 ? -9.640 -2.623 3.820 1.00 96.56 88 GLU A C 1
ATOM 736 O O . GLU A 1 88 ? -8.507 -2.310 3.447 1.00 96.56 88 GLU A O 1
ATOM 741 N N . LYS A 1 89 ? -9.991 -3.899 3.993 1.00 96.81 89 LYS A N 1
ATOM 742 C CA . LYS A 1 89 ? -9.155 -4.997 3.505 1.00 96.81 89 LYS A CA 1
ATOM 743 C C . LYS A 1 89 ? -9.028 -4.875 1.981 1.00 96.81 89 LYS A C 1
ATOM 745 O O . LYS A 1 89 ? -10.034 -4.731 1.299 1.00 96.81 89 LYS A O 1
ATOM 750 N N . GLY A 1 90 ? -7.805 -4.974 1.468 1.00 96.62 90 GLY A N 1
ATOM 751 C CA . GLY A 1 90 ? -7.479 -4.818 0.048 1.00 96.62 90 GLY A CA 1
ATOM 752 C C . GLY A 1 90 ? -6.954 -3.429 -0.323 1.00 96.62 90 GLY A C 1
ATOM 753 O O . GLY A 1 90 ? -6.252 -3.311 -1.329 1.00 96.62 90 GLY A O 1
ATOM 754 N N . ASP A 1 91 ? -7.201 -2.402 0.497 1.00 98.12 91 ASP A N 1
ATOM 755 C CA . ASP A 1 91 ? -6.595 -1.083 0.301 1.00 98.12 91 ASP A CA 1
ATOM 756 C C . ASP A 1 91 ? -5.064 -1.179 0.380 1.00 98.12 91 ASP A C 1
ATOM 758 O O . ASP A 1 91 ? -4.508 -1.973 1.144 1.00 98.12 91 ASP A O 1
ATOM 762 N N . ALA A 1 92 ? -4.365 -0.337 -0.376 1.00 98.25 92 ALA A N 1
ATOM 763 C CA . ALA A 1 92 ? -2.935 -0.144 -0.195 1.00 98.25 92 ALA A CA 1
ATOM 764 C C . ALA A 1 92 ? -2.674 1.019 0.772 1.00 98.25 92 ALA A C 1
ATOM 766 O O . ALA A 1 92 ? -3.317 2.063 0.685 1.00 98.25 92 ALA A O 1
ATOM 767 N N . VAL A 1 93 ? -1.722 0.854 1.688 1.00 98.38 93 VAL A N 1
ATOM 768 C CA . VAL A 1 93 ? -1.224 1.913 2.575 1.00 98.38 93 VAL A CA 1
ATOM 769 C C . VAL A 1 93 ? 0.038 2.527 1.983 1.00 98.38 93 VAL A C 1
ATOM 771 O O . VAL A 1 93 ? 0.975 1.802 1.662 1.00 98.38 93 VAL A O 1
ATOM 774 N N . VAL A 1 94 ? 0.075 3.855 1.861 1.00 98.06 94 VAL A N 1
ATOM 775 C CA . VAL A 1 94 ? 1.215 4.599 1.306 1.00 98.06 94 VAL A CA 1
ATOM 776 C C . VAL A 1 94 ? 1.971 5.309 2.429 1.00 98.06 94 VAL A C 1
ATOM 778 O O . VAL A 1 94 ? 1.389 6.089 3.186 1.00 98.06 94 VAL A O 1
ATOM 781 N N . TYR A 1 95 ? 3.276 5.058 2.516 1.00 97.62 95 TYR A N 1
ATOM 782 C CA . TYR A 1 95 ? 4.211 5.690 3.448 1.00 97.62 95 TYR A CA 1
ATOM 783 C C . TYR A 1 95 ? 5.022 6.765 2.721 1.00 97.62 95 TYR A C 1
ATOM 785 O O . TYR A 1 95 ? 5.742 6.449 1.777 1.00 97.62 95 TYR A O 1
ATOM 793 N N . GLY A 1 96 ? 4.912 8.022 3.160 1.00 96.44 96 GLY A N 1
ATOM 794 C CA . GLY A 1 96 ? 5.473 9.202 2.484 1.00 96.44 96 GLY A CA 1
ATOM 795 C C . GLY A 1 96 ? 4.455 9.959 1.622 1.00 96.44 96 GLY A C 1
ATOM 796 O O . GLY A 1 96 ? 3.343 9.483 1.388 1.00 96.44 96 GLY A O 1
ATOM 797 N N . ASN A 1 97 ? 4.820 11.158 1.159 1.00 96.31 97 ASN A N 1
ATOM 798 C CA . ASN A 1 97 ? 3.989 11.993 0.279 1.00 96.31 97 ASN A CA 1
ATOM 799 C C . ASN A 1 97 ? 4.621 12.123 -1.106 1.00 96.31 97 ASN A C 1
ATOM 801 O O . ASN A 1 97 ? 5.828 12.236 -1.223 1.00 96.31 97 ASN A O 1
ATOM 805 N N . TYR A 1 98 ? 3.830 12.129 -2.168 1.00 93.38 98 TYR A N 1
ATOM 806 C CA . TYR A 1 98 ? 4.337 12.315 -3.523 1.00 93.38 98 TYR A CA 1
ATOM 807 C C . TYR A 1 98 ? 4.836 13.758 -3.745 1.00 93.38 98 TYR A C 1
ATOM 809 O O . TYR A 1 98 ? 4.094 14.676 -3.385 1.00 93.38 98 TYR A O 1
ATOM 817 N N . PRO A 1 99 ? 6.001 13.985 -4.395 1.00 91.56 99 PRO A N 1
ATOM 818 C CA . PRO A 1 99 ? 6.964 13.002 -4.915 1.00 91.56 99 PRO A CA 1
ATOM 819 C C . PRO A 1 99 ? 8.165 12.776 -3.970 1.00 91.56 99 PRO A C 1
ATOM 821 O O . PRO A 1 99 ? 9.229 13.362 -4.142 1.00 91.56 99 PRO A O 1
ATOM 824 N N . GLN A 1 100 ? 8.016 11.908 -2.968 1.00 89.69 100 GLN A N 1
ATOM 825 C CA . GLN A 1 100 ? 9.099 11.517 -2.056 1.00 89.69 100 GLN A CA 1
ATOM 826 C C . GLN A 1 100 ? 9.698 10.167 -2.458 1.00 89.69 100 GLN A C 1
ATOM 828 O O . GLN A 1 100 ? 8.960 9.203 -2.687 1.00 89.69 100 GLN A O 1
ATOM 833 N N . SER A 1 101 ? 11.035 10.104 -2.485 1.00 81.56 101 SER A N 1
ATOM 834 C CA . SER A 1 101 ? 11.828 8.916 -2.838 1.00 81.56 101 SER A CA 1
ATOM 835 C C . SER A 1 101 ? 11.979 7.937 -1.679 1.00 81.56 101 SER A C 1
ATOM 837 O O . SER A 1 101 ? 11.849 6.732 -1.867 1.00 81.56 101 SER A O 1
ATOM 839 N N . ILE A 1 102 ? 12.198 8.444 -0.464 1.00 87.31 102 ILE A N 1
ATOM 840 C CA . ILE A 1 102 ? 12.267 7.625 0.748 1.00 87.31 102 ILE A CA 1
ATOM 841 C C . ILE A 1 102 ? 10.841 7.289 1.180 1.00 87.31 102 ILE A C 1
ATOM 843 O O . ILE A 1 102 ? 10.219 8.026 1.942 1.00 87.31 102 ILE A O 1
ATOM 847 N N . ALA A 1 103 ? 10.294 6.209 0.638 1.00 92.69 103 ALA A N 1
ATOM 848 C CA . ALA A 1 103 ? 8.890 5.860 0.791 1.00 92.69 103 ALA A CA 1
ATOM 849 C C . ALA A 1 103 ? 8.664 4.349 0.752 1.00 92.69 103 ALA A C 1
ATOM 851 O O . ALA A 1 103 ? 9.550 3.569 0.398 1.00 92.69 103 ALA A O 1
ATOM 852 N N . HIS A 1 104 ? 7.457 3.926 1.117 1.00 95.88 104 HIS A N 1
ATOM 853 C CA . HIS A 1 104 ? 7.069 2.523 1.058 1.00 95.88 104 HIS A CA 1
ATOM 854 C C . HIS A 1 104 ? 5.577 2.362 0.784 1.00 95.88 104 HIS A C 1
ATOM 856 O O . HIS A 1 104 ? 4.805 3.319 0.880 1.00 95.88 104 HIS A O 1
ATOM 862 N N . ILE A 1 105 ? 5.159 1.143 0.458 1.00 96.94 105 ILE A N 1
ATOM 863 C CA . ILE A 1 105 ? 3.755 0.812 0.245 1.00 96.94 105 ILE A CA 1
ATOM 864 C C . ILE A 1 105 ? 3.486 -0.649 0.614 1.00 96.94 105 ILE A C 1
ATOM 866 O O . ILE A 1 105 ? 4.328 -1.519 0.399 1.00 96.94 105 ILE A O 1
ATOM 870 N N . GLY A 1 106 ? 2.303 -0.905 1.166 1.00 97.38 106 GLY A N 1
ATOM 871 C CA . GLY A 1 106 ? 1.848 -2.228 1.588 1.00 97.38 106 GLY A CA 1
ATOM 872 C C . GLY A 1 106 ? 0.379 -2.470 1.272 1.00 97.38 106 GLY A C 1
ATOM 873 O O . GLY A 1 106 ? -0.360 -1.521 1.030 1.00 97.38 106 GLY A O 1
ATOM 874 N N . VAL A 1 107 ? -0.068 -3.725 1.317 1.00 98.06 107 VAL A N 1
ATOM 875 C CA . VAL A 1 107 ? -1.490 -4.095 1.204 1.00 98.06 107 VAL A CA 1
ATOM 876 C C . VAL A 1 107 ? -2.066 -4.318 2.594 1.00 98.06 107 VAL A C 1
ATOM 878 O O . VAL A 1 107 ? -1.484 -5.046 3.395 1.00 98.06 107 VAL A O 1
ATOM 881 N N . VAL A 1 108 ? -3.227 -3.741 2.888 1.00 98.31 108 VAL A N 1
ATOM 882 C CA . VAL A 1 108 ? -3.984 -3.994 4.116 1.00 98.31 108 VAL A CA 1
ATOM 883 C C . VAL A 1 108 ? -4.718 -5.326 3.990 1.00 98.31 108 VAL A C 1
ATOM 885 O O . VAL A 1 108 ? -5.571 -5.501 3.125 1.00 98.31 108 VAL A O 1
ATOM 888 N N . VAL A 1 109 ? -4.419 -6.274 4.878 1.00 98.00 109 VAL A N 1
ATOM 889 C CA . VAL A 1 109 ? -5.021 -7.623 4.855 1.00 98.00 109 VAL A CA 1
ATOM 890 C C . VAL A 1 109 ? -6.068 -7.838 5.944 1.00 98.00 109 VAL A C 1
ATOM 892 O O . VAL A 1 109 ? -6.887 -8.750 5.838 1.00 98.00 109 VAL A O 1
ATOM 895 N N . ALA A 1 110 ? -6.074 -6.989 6.974 1.00 97.88 110 ALA A N 1
ATOM 896 C CA . ALA A 1 110 ? -7.106 -6.973 8.003 1.00 97.88 110 ALA A CA 1
ATOM 897 C C . ALA A 1 110 ? -7.217 -5.588 8.652 1.00 97.88 110 ALA A C 1
ATOM 899 O O . ALA A 1 110 ? -6.225 -4.867 8.778 1.00 97.88 110 ALA A O 1
ATOM 900 N N . VAL A 1 111 ? -8.418 -5.258 9.125 1.00 98.19 111 VAL A N 1
ATOM 901 C CA . VAL A 1 111 ? -8.730 -4.016 9.843 1.00 98.19 111 VAL A CA 1
ATOM 902 C C . VAL A 1 111 ? -9.338 -4.350 11.203 1.00 98.19 111 VAL A C 1
ATOM 904 O O . VAL A 1 111 ? -10.127 -5.285 11.318 1.00 98.19 111 VAL A O 1
ATOM 907 N N . LYS A 1 112 ? -8.973 -3.597 12.242 1.00 98.12 112 LYS A N 1
ATOM 908 C CA . LYS A 1 112 ? -9.569 -3.702 13.582 1.00 98.12 112 LYS A CA 1
ATOM 909 C C . LYS A 1 112 ? -10.307 -2.411 13.902 1.00 98.12 112 LYS A C 1
ATOM 911 O O . LYS A 1 112 ? -9.727 -1.327 13.784 1.00 98.12 112 LYS A O 1
ATOM 916 N N . LYS A 1 113 ? -11.561 -2.529 14.334 1.00 97.44 113 LYS A N 1
ATOM 917 C CA . LYS A 1 113 ? -12.423 -1.404 14.718 1.00 97.44 113 LYS A CA 1
ATOM 918 C C . LYS A 1 113 ? -12.553 -1.306 16.243 1.00 97.44 113 LYS A C 1
ATOM 920 O O . LYS A 1 113 ? -12.374 -2.306 16.933 1.00 97.44 113 LYS A O 1
ATOM 925 N N . ASP A 1 114 ? -12.776 -0.099 16.763 1.00 95.75 114 ASP A N 1
ATOM 926 C CA . ASP A 1 114 ? -13.199 0.107 18.156 1.00 95.75 114 ASP A CA 1
ATOM 927 C C . ASP A 1 114 ? -14.708 -0.152 18.325 1.00 95.75 114 ASP A C 1
ATOM 929 O O . ASP A 1 114 ? -15.413 -0.426 17.352 1.00 95.75 114 ASP A O 1
ATOM 933 N N . SER A 1 115 ? -15.214 -0.055 19.558 1.00 95.50 115 SER A N 1
ATOM 934 C CA . SER A 1 115 ? -16.642 -0.231 19.876 1.00 95.50 115 SER A CA 1
ATOM 935 C C . SER A 1 115 ? -17.561 0.785 19.190 1.00 95.50 115 SER A C 1
ATOM 937 O O . SER A 1 115 ? -18.760 0.557 19.095 1.00 95.50 115 SER A O 1
ATOM 939 N N . ARG A 1 116 ? -17.008 1.890 18.676 1.00 94.12 116 ARG A N 1
ATOM 940 C CA . ARG A 1 116 ? -17.725 2.919 17.909 1.00 94.12 116 ARG A CA 1
ATOM 941 C C . ARG A 1 116 ? -17.588 2.707 16.396 1.00 94.12 116 ARG A C 1
ATOM 943 O O . ARG A 1 116 ? -17.895 3.605 15.618 1.00 94.12 116 ARG A O 1
ATOM 950 N N . GLY A 1 117 ? -17.061 1.559 15.966 1.00 92.81 117 GLY A N 1
ATOM 951 C CA . GLY A 1 117 ? -16.883 1.207 14.558 1.00 92.81 117 GLY A CA 1
ATOM 952 C C . GLY A 1 117 ? -15.715 1.907 13.852 1.00 92.81 117 GLY A C 1
ATOM 953 O O . GLY A 1 117 ? -15.525 1.700 12.651 1.00 92.81 117 GLY A O 1
ATOM 954 N N . ARG A 1 118 ? -14.892 2.702 14.551 1.00 94.19 118 ARG A N 1
ATOM 955 C CA . ARG A 1 118 ? -13.763 3.423 13.939 1.00 94.19 118 ARG A CA 1
ATOM 956 C C . ARG A 1 118 ? -12.575 2.496 13.763 1.00 94.19 118 ARG A C 1
ATOM 958 O O . ARG A 1 118 ? -12.184 1.804 14.702 1.00 94.19 118 ARG A O 1
ATOM 965 N N . VAL A 1 119 ? -11.931 2.522 12.596 1.00 97.12 119 VAL A N 1
ATOM 966 C CA . VAL A 1 119 ? -10.716 1.725 12.391 1.00 97.12 119 VAL A CA 1
ATOM 967 C C . VAL A 1 119 ? -9.580 2.278 13.255 1.00 97.12 119 VAL A C 1
ATOM 969 O O . VAL A 1 119 ? -9.258 3.469 13.228 1.00 97.12 119 VAL A O 1
ATOM 972 N N . THR A 1 120 ? -8.969 1.403 14.049 1.00 97.44 120 THR A N 1
ATOM 973 C CA . THR A 1 120 ? -7.879 1.750 14.970 1.00 97.44 120 THR A CA 1
ATOM 974 C C . THR A 1 120 ? -6.555 1.128 14.560 1.00 97.44 120 THR A C 1
ATOM 976 O O . THR A 1 120 ? -5.518 1.779 14.700 1.00 97.44 120 THR A O 1
ATOM 979 N N . HIS A 1 121 ? -6.589 -0.101 14.039 1.00 98.38 121 HIS A N 1
ATOM 980 C CA . HIS A 1 121 ? -5.399 -0.855 13.661 1.00 98.38 121 HIS A CA 1
ATOM 981 C C . HIS A 1 121 ? -5.581 -1.550 12.318 1.00 98.38 121 HIS A C 1
ATOM 983 O O . HIS A 1 121 ? -6.699 -1.865 11.908 1.00 98.38 121 HIS A O 1
ATOM 989 N N . VAL A 1 122 ? -4.456 -1.843 11.677 1.00 98.50 122 VAL A N 1
ATOM 990 C CA . VAL A 1 122 ? -4.387 -2.635 10.448 1.00 98.50 122 VAL A CA 1
ATOM 991 C C . VAL A 1 122 ? -3.308 -3.707 10.569 1.00 98.50 122 VAL A C 1
ATOM 993 O O . VAL A 1 122 ? -2.310 -3.508 11.265 1.00 98.50 122 VAL A O 1
ATOM 996 N N . LYS A 1 123 ? -3.509 -4.833 9.884 1.00 98.31 123 LYS A N 1
ATOM 997 C CA . LYS A 1 123 ? -2.429 -5.742 9.480 1.00 98.31 123 LYS A CA 1
ATOM 998 C C . LYS A 1 123 ? -2.113 -5.479 8.020 1.00 98.31 123 LYS A C 1
ATOM 1000 O O . LYS A 1 123 ? -3.032 -5.263 7.227 1.00 98.31 123 LYS A O 1
ATOM 1005 N N . THR A 1 124 ? -0.841 -5.548 7.663 1.00 97.94 124 THR A N 1
ATOM 1006 C CA . THR A 1 124 ? -0.404 -5.361 6.279 1.00 97.94 124 THR A CA 1
ATOM 1007 C C . THR A 1 124 ? 0.505 -6.490 5.835 1.00 97.94 124 THR A C 1
ATOM 1009 O O . THR A 1 124 ? 1.150 -7.144 6.654 1.00 97.94 124 THR A O 1
ATOM 1012 N N . VAL A 1 125 ? 0.563 -6.696 4.527 1.00 96.69 125 VAL A N 1
ATOM 1013 C CA . VAL A 1 125 ? 1.608 -7.477 3.872 1.00 96.69 125 VAL A CA 1
ATOM 1014 C C . VAL A 1 125 ? 2.338 -6.543 2.918 1.00 96.69 125 VAL A C 1
ATOM 1016 O O . VAL A 1 125 ? 1.707 -5.836 2.130 1.00 96.69 125 VAL A O 1
ATOM 1019 N N . GLU A 1 126 ? 3.660 -6.502 3.021 1.00 94.81 126 GLU A N 1
ATOM 1020 C CA . GLU A 1 126 ? 4.498 -5.519 2.332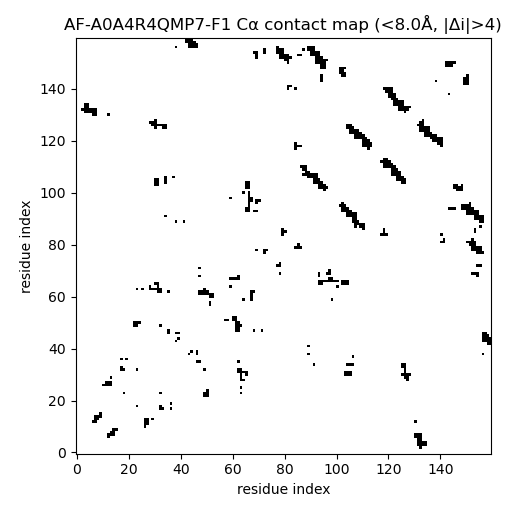 1.00 94.81 126 GLU A CA 1
ATOM 1021 C C . GLU A 1 126 ? 5.636 -6.232 1.611 1.00 94.81 126 GLU A C 1
ATOM 1023 O O . GLU A 1 126 ? 6.288 -7.113 2.177 1.00 94.81 126 GLU A O 1
ATOM 1028 N N . GLY A 1 127 ? 5.853 -5.864 0.350 1.00 90.19 127 GLY A N 1
ATOM 1029 C CA . GLY A 1 127 ? 6.969 -6.356 -0.447 1.00 90.19 127 GLY A CA 1
ATOM 1030 C C . GLY A 1 127 ? 8.210 -5.491 -0.257 1.00 90.19 127 GLY A C 1
ATOM 1031 O O . GLY A 1 127 ? 8.104 -4.292 -0.027 1.00 90.19 127 GLY A O 1
ATOM 1032 N N . ASN A 1 128 ? 9.392 -6.075 -0.406 1.00 87.50 128 ASN A N 1
ATOM 1033 C CA . ASN A 1 128 ? 10.691 -5.427 -0.231 1.00 87.50 128 ASN A CA 1
ATOM 1034 C C . ASN A 1 128 ? 10.914 -4.819 1.166 1.00 87.50 128 ASN A C 1
ATOM 1036 O O . ASN A 1 128 ? 11.610 -3.809 1.329 1.00 87.50 128 ASN A O 1
ATOM 1040 N N . ALA A 1 129 ? 10.296 -5.425 2.179 1.00 83.62 129 ALA A N 1
ATOM 1041 C CA . ALA A 1 129 ? 10.514 -5.102 3.581 1.00 83.62 129 ALA A CA 1
ATOM 1042 C C . ALA A 1 129 ? 11.640 -5.999 4.114 1.00 83.62 129 ALA A C 1
ATOM 1044 O O . ALA A 1 129 ? 11.379 -7.097 4.604 1.00 83.62 129 ALA A O 1
ATOM 1045 N N . GLY A 1 130 ? 12.889 -5.544 3.964 1.00 79.94 130 GLY A N 1
ATOM 1046 C CA . GLY A 1 130 ? 14.086 -6.352 4.232 1.00 79.94 130 GLY A CA 1
ATOM 1047 C C . GLY A 1 130 ? 14.289 -7.457 3.190 1.00 79.94 130 GLY A C 1
ATOM 1048 O O . GLY A 1 130 ? 14.467 -8.612 3.567 1.00 79.94 130 GLY A O 1
ATOM 1049 N N . ASP A 1 131 ? 14.175 -7.115 1.900 1.00 80.38 131 ASP A N 1
ATOM 1050 C CA . ASP A 1 131 ? 14.346 -8.023 0.747 1.00 80.38 131 ASP A CA 1
ATOM 1051 C C 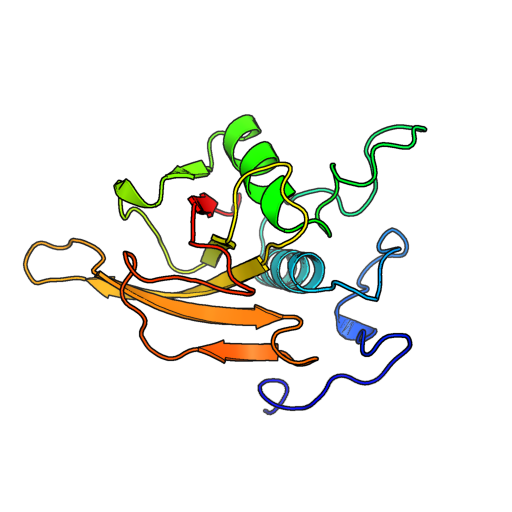. ASP A 1 131 ? 13.402 -9.241 0.718 1.00 80.38 131 ASP A C 1
ATOM 1053 O O . ASP A 1 131 ? 13.695 -10.281 0.124 1.00 80.38 131 ASP A O 1
ATOM 1057 N N . LYS A 1 132 ? 12.242 -9.124 1.368 1.00 84.44 132 LYS A N 1
ATOM 1058 C CA . LYS A 1 132 ? 11.230 -10.183 1.462 1.00 84.44 132 LYS A CA 1
ATOM 1059 C C . LYS A 1 132 ? 9.815 -9.625 1.467 1.00 84.44 132 LYS A C 1
ATOM 1061 O O . LYS A 1 132 ? 9.598 -8.427 1.680 1.00 84.44 132 LYS A O 1
ATOM 1066 N N . VAL A 1 133 ? 8.847 -10.519 1.278 1.00 89.25 133 VAL A N 1
ATOM 1067 C CA . VAL A 1 133 ? 7.452 -10.253 1.633 1.00 89.25 133 VAL A CA 1
ATOM 1068 C C . VAL A 1 133 ? 7.295 -10.436 3.136 1.00 89.25 133 VAL A C 1
ATOM 1070 O O . VAL A 1 133 ? 7.506 -11.528 3.666 1.00 89.25 133 VAL A O 1
ATOM 1073 N N . THR A 1 134 ? 6.908 -9.371 3.830 1.00 92.12 134 THR A N 1
ATOM 1074 C CA . THR A 1 134 ? 6.721 -9.376 5.284 1.00 92.12 134 THR A CA 1
ATOM 1075 C C . THR A 1 134 ? 5.256 -9.154 5.626 1.00 92.12 134 THR A C 1
ATOM 1077 O O . THR A 1 134 ? 4.640 -8.196 5.166 1.00 92.12 134 THR A O 1
ATOM 1080 N N . SER A 1 135 ? 4.702 -10.024 6.471 1.00 94.62 135 SER A N 1
ATOM 1081 C CA . SER A 1 135 ? 3.418 -9.784 7.129 1.00 94.62 135 SER A CA 1
ATOM 1082 C C . SER A 1 135 ? 3.663 -9.043 8.436 1.00 94.62 135 SER A C 1
ATOM 1084 O O . SER A 1 135 ? 4.321 -9.567 9.334 1.00 94.62 135 SER A O 1
ATOM 1086 N N . PHE A 1 136 ? 3.095 -7.852 8.572 1.00 95.06 1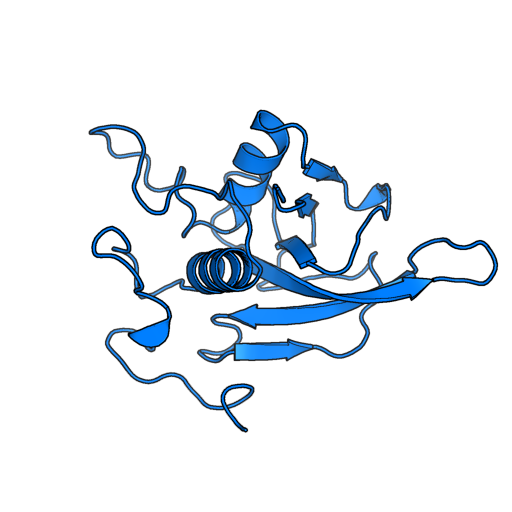36 PHE A N 1
ATOM 1087 C CA . PHE A 1 136 ? 3.128 -7.094 9.813 1.00 95.06 136 PHE A CA 1
ATOM 1088 C C . PHE A 1 136 ? 1.897 -7.400 10.666 1.00 95.06 136 PHE A C 1
ATOM 1090 O O . PHE A 1 136 ? 0.765 -7.500 10.184 1.00 95.06 136 PHE A O 1
ATOM 1097 N N . THR A 1 137 ? 2.137 -7.527 11.968 1.00 96.06 137 THR A N 1
ATOM 1098 C CA . THR A 1 137 ? 1.101 -7.648 13.000 1.00 96.06 137 THR A CA 1
ATOM 1099 C C . THR A 1 137 ? 0.268 -6.356 13.114 1.00 96.06 137 THR A C 1
ATOM 1101 O O . THR A 1 137 ? 0.468 -5.394 12.370 1.00 96.06 137 THR A O 1
ATOM 1104 N N . TRP A 1 138 ? -0.724 -6.344 14.006 1.00 97.69 138 TRP A N 1
ATOM 1105 C CA . TRP A 1 138 ? -1.586 -5.195 14.258 1.00 97.69 138 TRP A CA 1
ATOM 1106 C C . TRP A 1 138 ? -0.765 -3.950 14.598 1.00 97.69 138 TRP A C 1
ATOM 1108 O O . TRP A 1 138 ? -0.076 -3.904 15.613 1.00 97.69 138 TRP A O 1
ATOM 1118 N N . ARG A 1 139 ? -0.892 -2.911 13.771 1.00 97.62 139 ARG A N 1
ATOM 1119 C CA . ARG A 1 139 ? -0.279 -1.598 13.999 1.00 97.62 139 ARG A CA 1
ATOM 1120 C C . ARG A 1 139 ? -1.350 -0.522 14.046 1.00 97.62 139 ARG A C 1
ATOM 1122 O O . ARG A 1 139 ? -2.298 -0.551 13.260 1.00 97.62 139 ARG A O 1
ATOM 1129 N N . LYS A 1 140 ? -1.210 0.425 14.973 1.00 97.44 140 LYS A N 1
ATOM 1130 C CA . LYS A 1 140 ? -2.141 1.547 15.136 1.00 97.44 140 LYS A CA 1
ATOM 1131 C C . LYS A 1 140 ? -2.021 2.483 13.935 1.00 97.44 140 LYS A C 1
ATOM 1133 O O . LYS A 1 140 ? -0.917 2.876 13.576 1.00 97.44 140 LYS A O 1
ATOM 1138 N N . ILE A 1 141 ? -3.149 2.882 13.341 1.00 95.81 141 ILE A N 1
ATOM 1139 C CA . ILE A 1 141 ? -3.162 3.698 12.109 1.00 95.81 141 ILE A CA 1
ATOM 1140 C C . ILE A 1 141 ? -2.328 4.980 12.256 1.00 95.81 141 ILE A C 1
ATOM 1142 O O . ILE A 1 141 ? -1.547 5.316 11.374 1.00 95.81 141 ILE A O 1
ATOM 1146 N N . GLY A 1 142 ? -2.450 5.674 13.392 1.00 92.25 142 GLY A N 1
ATOM 1147 C CA . GLY A 1 142 ? -1.741 6.936 13.636 1.00 92.25 142 GLY A CA 1
ATOM 1148 C C . GLY A 1 142 ? -0.224 6.813 13.828 1.00 92.25 142 GLY A C 1
ATOM 1149 O O . GLY A 1 142 ? 0.453 7.834 13.858 1.00 92.25 142 GLY A O 1
ATOM 1150 N N . SER A 1 143 ? 0.311 5.597 13.967 1.00 94.50 143 SER A N 1
ATOM 1151 C CA . SER A 1 143 ? 1.744 5.332 14.151 1.00 94.50 143 SER A CA 1
ATOM 1152 C C . SER A 1 143 ? 2.340 4.505 13.011 1.00 94.50 143 SER A C 1
ATOM 1154 O O . SER A 1 143 ? 3.434 3.966 13.155 1.00 94.50 143 SER A O 1
ATOM 1156 N N . LEU A 1 144 ? 1.618 4.347 11.897 1.00 96.69 144 LEU A N 1
ATOM 1157 C CA . LEU A 1 144 ? 2.122 3.625 10.736 1.00 96.69 144 LEU A CA 1
ATOM 1158 C C . LEU A 1 144 ? 3.307 4.383 10.131 1.00 96.69 144 LEU A C 1
ATOM 1160 O O . LEU A 1 144 ? 3.176 5.529 9.700 1.00 96.69 144 LEU A O 1
ATOM 1164 N N . SER A 1 145 ? 4.454 3.717 10.072 1.00 96.06 145 SER A N 1
ATOM 1165 C CA . SER A 1 145 ? 5.661 4.199 9.412 1.00 96.06 145 SER A CA 1
ATOM 1166 C C . SER A 1 145 ? 6.410 3.046 8.745 1.00 96.06 145 SER A C 1
ATOM 1168 O O . SER A 1 145 ? 6.286 1.889 9.154 1.00 96.06 145 SER A O 1
ATOM 1170 N N . ALA A 1 146 ? 7.163 3.369 7.698 1.00 93.31 146 ALA A N 1
ATOM 1171 C CA . ALA A 1 146 ? 8.057 2.454 7.000 1.00 93.31 146 ALA A CA 1
ATOM 1172 C C . ALA A 1 146 ? 9.165 3.261 6.313 1.00 93.31 146 ALA A C 1
ATOM 1174 O O . ALA A 1 146 ? 8.913 4.357 5.813 1.00 93.31 146 ALA A O 1
ATOM 1175 N N . ARG A 1 147 ? 10.398 2.732 6.311 1.00 88.38 147 ARG A N 1
ATOM 1176 C CA . ARG A 1 147 ? 11.591 3.394 5.741 1.00 88.38 147 ARG A CA 1
ATOM 1177 C C . ARG A 1 147 ? 11.761 4.858 6.198 1.00 88.38 147 ARG A C 1
ATOM 1179 O O . ARG A 1 147 ? 12.082 5.723 5.400 1.00 88.38 147 ARG A O 1
ATOM 1186 N N . GLY A 1 148 ? 11.487 5.161 7.469 1.00 88.19 148 GLY A N 1
ATOM 1187 C CA . GLY A 1 148 ? 11.587 6.527 8.014 1.00 88.19 148 GLY A CA 1
ATOM 1188 C C . GLY A 1 148 ? 10.442 7.479 7.631 1.00 88.19 148 GLY A C 1
ATOM 1189 O O . GLY A 1 148 ? 10.375 8.587 8.156 1.00 88.19 148 GLY A O 1
ATOM 1190 N N . ALA A 1 149 ? 9.497 7.058 6.786 1.00 94.00 149 ALA A N 1
ATOM 1191 C CA . ALA A 1 149 ? 8.340 7.855 6.389 1.00 94.00 149 ALA A CA 1
ATOM 1192 C C . ALA A 1 149 ? 7.067 7.430 7.138 1.00 94.00 149 ALA A C 1
ATOM 1194 O O . ALA A 1 149 ? 6.792 6.240 7.309 1.00 94.00 149 ALA A O 1
ATOM 1195 N N . LYS A 1 150 ? 6.249 8.403 7.559 1.00 97.06 150 LYS A N 1
ATOM 1196 C CA . LYS A 1 150 ? 4.905 8.152 8.110 1.00 97.06 150 LYS A CA 1
ATOM 1197 C C . LYS A 1 150 ? 3.912 7.815 6.994 1.00 97.06 150 LYS A C 1
ATOM 1199 O O . LYS A 1 150 ? 4.048 8.298 5.871 1.00 97.06 150 LYS A O 1
ATOM 1204 N N . ALA A 1 151 ? 2.888 7.026 7.310 1.00 97.62 151 ALA A N 1
ATOM 1205 C CA . ALA A 1 151 ? 1.773 6.781 6.401 1.00 97.62 151 ALA A CA 1
ATOM 1206 C C . ALA A 1 151 ? 1.027 8.087 6.091 1.00 97.62 151 ALA A C 1
ATOM 1208 O O . ALA A 1 151 ? 0.606 8.797 7.004 1.00 97.62 151 ALA A O 1
ATOM 1209 N N . SER A 1 152 ? 0.852 8.399 4.808 1.00 98.00 152 SER A N 1
ATOM 1210 C CA . SER A 1 152 ? 0.105 9.578 4.348 1.00 98.00 152 SER A CA 1
ATOM 1211 C C . SER A 1 152 ? -1.368 9.263 4.087 1.00 98.00 152 SER A C 1
ATOM 1213 O O . SER A 1 152 ? -2.232 10.138 4.207 1.00 98.00 152 SER A O 1
ATOM 1215 N N . GLY A 1 153 ? -1.687 8.004 3.790 1.00 98.19 153 GLY A N 1
ATOM 1216 C CA . GLY A 1 153 ? -3.057 7.553 3.603 1.00 98.19 153 GLY A CA 1
ATOM 1217 C C . GLY A 1 153 ? -3.162 6.189 2.949 1.00 98.19 153 GLY A C 1
ATOM 1218 O O . GLY A 1 153 ? -2.190 5.436 2.856 1.00 98.19 153 GLY A O 1
ATOM 1219 N N . PHE A 1 154 ? -4.379 5.897 2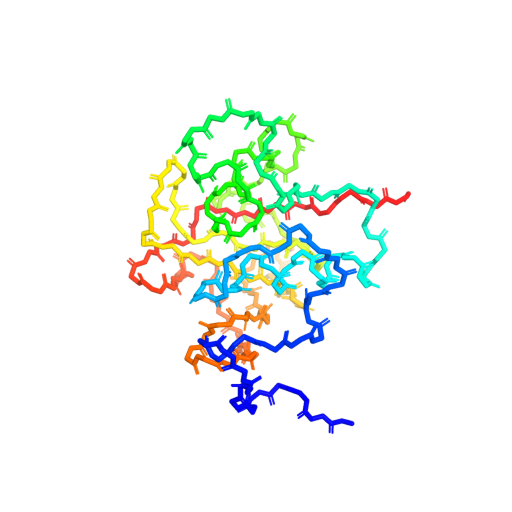.516 1.00 98.38 154 PHE A N 1
ATOM 1220 C CA . PHE A 1 154 ? -4.756 4.660 1.861 1.00 98.38 154 PHE A CA 1
ATOM 1221 C C . PHE A 1 154 ? -5.257 4.945 0.451 1.00 98.38 154 PHE A C 1
ATOM 1223 O O . PHE A 1 154 ? -5.753 6.034 0.150 1.00 98.38 154 PHE A O 1
ATOM 1230 N N . VAL A 1 155 ? -5.152 3.949 -0.413 1.00 98.12 155 VAL A N 1
ATOM 1231 C CA . VAL A 1 155 ? -5.740 3.978 -1.744 1.00 98.12 155 VAL A CA 1
ATOM 1232 C C . VAL A 1 155 ? -6.491 2.682 -1.982 1.00 98.12 155 VAL A C 1
ATOM 1234 O O . VAL A 1 155 ? -5.963 1.605 -1.721 1.00 98.12 155 VAL A O 1
ATOM 1237 N N . SER A 1 156 ? -7.727 2.795 -2.456 1.00 96.69 156 SER A N 1
ATOM 1238 C CA . SER A 1 156 ? -8.576 1.633 -2.709 1.00 96.69 156 SER A CA 1
ATOM 1239 C C . SER A 1 156 ? -8.418 1.105 -4.134 1.00 96.69 156 SER A C 1
ATOM 1241 O O . SER A 1 156 ? -8.275 1.911 -5.065 1.00 96.69 156 SER A O 1
ATOM 1243 N N . PRO A 1 157 ? -8.470 -0.225 -4.334 1.00 93.31 157 PRO A N 1
ATOM 1244 C CA . PRO A 1 157 ? -8.533 -0.803 -5.669 1.00 93.31 157 PRO A CA 1
ATOM 1245 C C . PRO A 1 157 ? -9.833 -0.402 -6.375 1.00 93.31 157 PRO A C 1
ATOM 1247 O O . PRO A 1 157 ? -10.829 -0.039 -5.746 1.00 93.31 157 PRO A O 1
ATOM 1250 N N . VAL A 1 158 ? -9.831 -0.483 -7.704 1.00 88.69 158 VAL A N 1
ATOM 1251 C CA . VAL A 1 158 ? -11.071 -0.463 -8.489 1.00 88.69 158 VAL A CA 1
ATOM 1252 C C . VAL A 1 158 ? -11.476 -1.915 -8.713 1.00 88.69 158 VAL A C 1
ATOM 1254 O O . VAL A 1 158 ? -10.743 -2.642 -9.378 1.00 88.69 158 VAL A O 1
ATOM 1257 N N . ALA A 1 159 ? -12.586 -2.340 -8.116 1.00 80.62 159 ALA A N 1
ATOM 1258 C CA . ALA A 1 159 ? -13.195 -3.647 -8.360 1.00 80.62 159 ALA A CA 1
ATOM 1259 C C . ALA A 1 159 ? -14.204 -3.563 -9.521 1.00 80.62 159 ALA A C 1
ATOM 1261 O O . ALA A 1 159 ? -14.559 -2.453 -9.933 1.00 80.62 159 ALA A O 1
ATOM 1262 N N . MET A 1 160 ? -14.594 -4.723 -10.063 1.00 56.09 160 MET A N 1
ATOM 1263 C CA . MET A 1 160 ? -15.765 -4.843 -10.946 1.00 56.09 160 MET A CA 1
ATOM 1264 C C . MET A 1 160 ? -17.045 -4.487 -10.196 1.00 56.09 160 MET A C 1
ATOM 1266 O O . MET A 1 160 ? -17.104 -4.788 -8.982 1.00 56.09 160 MET A O 1
#

Radius of gyration: 14.87 Å; Cα contacts (8 Å, |Δi|>4): 354; chains: 1; bounding box: 36×36×44 Å

Foldseek 3Di:
DDQAPDFADDDLLAHCVLCPDPQQDDRNQCQLSVLQSLCVVVAFPDDFAQHDPDPDDPPQSHSSHQQNLQVVLVVVVFWDFLVQQDDDQSKKWWFDHPPDRQIGIWGFHDFDADPVRGTFWTWTWTDPQVNGTHTDDTDGSQQDHDSRTHTGTIGHGHHD

pLDDT: mean 85.26, std 15.5, range [32.69, 98.5]

Solvent-accessible surface area (backbone atoms only — not comparable to full-atom values): 8640 Å² total; per-residue (Å²): 139,77,69,67,72,43,72,39,63,53,72,67,39,32,46,69,84,58,51,84,51,93,55,68,83,66,45,80,53,36,16,20,37,40,41,54,43,54,37,50,77,70,54,34,76,52,75,71,50,54,45,61,91,58,100,68,86,67,83,52,62,17,27,43,33,28,13,32,49,54,56,51,15,53,77,66,77,32,52,30,53,47,91,72,46,60,79,53,65,65,20,33,41,26,12,28,56,66,95,42,84,64,36,28,28,27,29,26,72,39,71,41,60,49,100,85,68,48,55,48,29,35,23,34,41,24,29,55,55,85,46,12,34,35,74,48,68,82,40,48,63,95,71,41,63,38,77,93,15,49,48,49,23,30,26,51,67,37,66,127

Sequence (160 aa):
MGQVGKRETGVNNYPKTYQYNRTIVRPAEWCGVFVNWAWYMGGATRRPAMKHPTKGWNTTDQGHYATYWQKWGKANKRWRPISKRQVEKGDAVVYGNYPQSIAHIGVVVAVKKDSRGRVTHVKTVEGNAGDKVTSFTWRKIGSLSARGAKASGFVSPVAM

Nearest PDB structures (foldseek):
  8a47-assembly1_C  TM=5.696E-01  e=3.340E-02  Streptococcus pyogenes serotype M59
  1y08-assembly1_A  TM=4.607E-01  e=1.704E-02  Streptococcus pyogenes
  2avw-assembly1_B  TM=4.791E-01  e=3.142E-02  Streptococcus pyogenes MGAS5005
  2au1-assembly1_A  TM=3.471E-01  e=8.697E-03  Streptococcus pyogenes MGAS5005
  7e9c-assembly1_K  TM=4.607E-01  e=1.364E-01  Saccharomyces cerevisiae S288C